Protein AF-A0AAW5N036-F1 (afdb_monomer_lite)

Organism: NCBI:txid1499973

Foldseek 3Di:
DAFDQFQADLPLQVVLPDPPDDPVSNVLSNVQHGQKDQPQQWDDPPDDTHGGDPPTDIDGRGGDDD

pLDDT: mean 87.63, std 10.33, range [52.84, 97.5]

Secondary structure (DSSP, 8-state):
------SS--HHHHHHT-TTS-HHHHHHHHTS-TTEE-TTSEEE-SS-EEE--SS---EEPPP---

Radius of gyration: 12.94 Å; chains: 1; bounding box: 35×26×26 Å

Structure (mmCIF, N/CA/C/O backbone):
data_AF-A0AAW5N036-F1
#
_entry.id   AF-A0AAW5N036-F1
#
loop_
_atom_site.group_PDB
_atom_site.id
_atom_site.type_symbol
_atom_site.label_atom_id
_atom_site.label_alt_id
_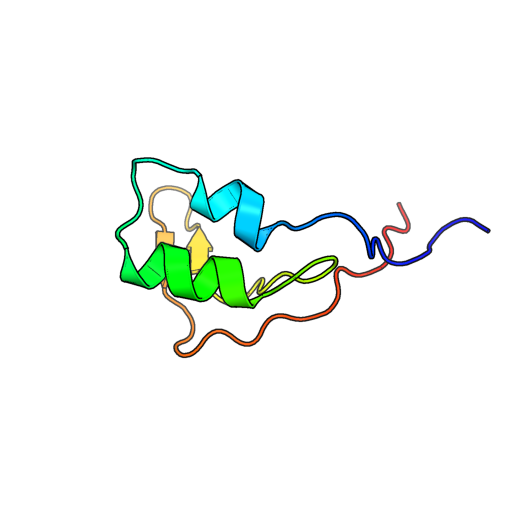atom_site.label_comp_id
_atom_site.label_asym_id
_atom_site.label_entity_id
_atom_site.label_seq_id
_atom_site.pdbx_PDB_ins_code
_atom_site.Cartn_x
_atom_site.Cartn_y
_atom_site.Cartn_z
_atom_site.occupancy
_atom_site.B_iso_or_equiv
_atom_site.auth_seq_id
_atom_site.auth_comp_id
_atom_site.auth_asym_id
_atom_site.auth_atom_id
_atom_site.pdbx_PDB_model_num
ATOM 1 N N . MET A 1 1 ? 23.130 5.208 -11.541 1.00 52.84 1 MET A N 1
ATOM 2 C CA . MET A 1 1 ? 22.209 5.993 -12.383 1.00 52.84 1 MET A CA 1
ATOM 3 C C . MET A 1 1 ? 21.129 6.475 -11.445 1.00 52.84 1 MET A C 1
ATOM 5 O O . MET A 1 1 ? 20.430 5.637 -10.894 1.00 52.84 1 MET A O 1
ATOM 9 N N . ASP A 1 2 ? 21.085 7.774 -11.175 1.00 63.84 2 ASP A N 1
ATOM 10 C CA . ASP A 1 2 ? 20.072 8.352 -10.290 1.00 63.84 2 ASP A CA 1
ATOM 11 C C . ASP A 1 2 ? 18.719 8.421 -11.013 1.00 63.84 2 ASP A C 1
ATOM 13 O O . ASP A 1 2 ? 18.668 8.619 -12.231 1.00 63.84 2 ASP A O 1
ATOM 17 N N . GLY A 1 3 ? 17.627 8.228 -10.265 1.00 69.00 3 GLY A N 1
ATOM 18 C CA . GLY A 1 3 ? 16.261 8.285 -10.796 1.00 69.00 3 GLY A CA 1
ATOM 19 C C . GLY A 1 3 ? 15.709 6.958 -11.329 1.00 69.00 3 GLY A C 1
ATOM 20 O O . GLY A 1 3 ? 14.981 6.945 -12.319 1.00 69.00 3 GLY A O 1
ATOM 21 N N . TRP A 1 4 ? 16.031 5.822 -10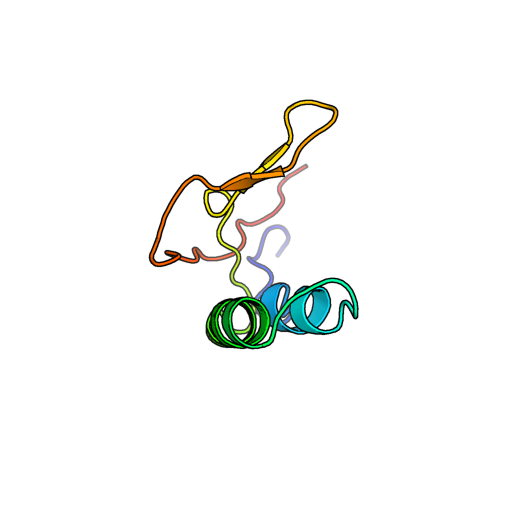.708 1.00 73.94 4 TRP A N 1
ATOM 22 C CA . TRP A 1 4 ? 15.299 4.574 -10.961 1.00 73.94 4 TRP A CA 1
ATOM 23 C C . TRP A 1 4 ? 14.066 4.470 -10.068 1.00 73.94 4 TRP A C 1
ATOM 25 O O . TRP A 1 4 ? 14.063 4.938 -8.929 1.00 73.94 4 TRP A O 1
ATOM 35 N N . ALA A 1 5 ? 13.010 3.854 -10.599 1.00 77.56 5 ALA A N 1
ATOM 36 C CA . ALA A 1 5 ? 11.834 3.526 -9.810 1.00 77.56 5 ALA A CA 1
ATOM 37 C C . ALA A 1 5 ? 12.229 2.569 -8.676 1.00 77.56 5 ALA A C 1
ATOM 39 O O . ALA A 1 5 ? 13.001 1.630 -8.885 1.00 77.56 5 ALA A O 1
ATOM 40 N N . ASN A 1 6 ? 11.689 2.801 -7.481 1.00 82.62 6 ASN A N 1
ATOM 41 C CA . ASN A 1 6 ? 11.888 1.890 -6.365 1.00 82.62 6 ASN A CA 1
ATOM 42 C C . ASN A 1 6 ? 11.043 0.634 -6.596 1.00 82.62 6 ASN A C 1
ATOM 44 O O . ASN A 1 6 ? 9.819 0.706 -6.526 1.00 82.62 6 ASN A O 1
ATOM 48 N N . ILE A 1 7 ? 11.697 -0.490 -6.885 1.00 87.62 7 ILE A N 1
ATOM 49 C CA . ILE A 1 7 ? 11.036 -1.779 -7.137 1.00 87.62 7 ILE A CA 1
ATOM 50 C C . ILE A 1 7 ? 10.933 -2.658 -5.885 1.00 87.62 7 ILE A C 1
ATOM 52 O O . ILE A 1 7 ? 10.181 -3.628 -5.890 1.00 87.62 7 ILE A O 1
ATOM 56 N N . ASP A 1 8 ? 11.646 -2.305 -4.813 1.00 91.06 8 ASP A N 1
ATOM 57 C CA . ASP A 1 8 ? 11.750 -3.130 -3.606 1.00 91.06 8 ASP A CA 1
ATOM 58 C C . ASP A 1 8 ? 10.743 -2.714 -2.530 1.00 91.06 8 ASP A C 1
ATOM 60 O O . ASP A 1 8 ? 10.201 -3.555 -1.810 1.00 91.06 8 ASP A O 1
ATOM 64 N N . LEU A 1 9 ? 10.460 -1.412 -2.409 1.00 92.12 9 LEU A N 1
ATOM 65 C CA . LEU A 1 9 ? 9.545 -0.913 -1.385 1.00 92.12 9 LEU A CA 1
ATOM 66 C C . LEU A 1 9 ? 8.125 -1.432 -1.616 1.00 92.12 9 LEU A C 1
ATOM 68 O O . LEU A 1 9 ? 7.463 -1.078 -2.588 1.00 92.12 9 LEU A O 1
ATOM 72 N N . ASN A 1 10 ? 7.624 -2.216 -0.667 1.00 95.69 10 ASN A N 1
ATOM 73 C CA . ASN A 1 10 ? 6.254 -2.708 -0.677 1.00 95.69 10 ASN A CA 1
ATOM 74 C C . ASN A 1 10 ? 5.366 -1.841 0.227 1.00 95.69 10 ASN A C 1
ATOM 76 O O . ASN A 1 10 ? 5.140 -2.158 1.395 1.00 95.69 10 ASN A O 1
ATOM 80 N N . VAL A 1 11 ? 4.879 -0.723 -0.322 1.00 94.88 11 VAL A N 1
ATOM 81 C CA . VAL A 1 11 ? 4.017 0.229 0.402 1.00 94.88 11 VAL A CA 1
ATOM 82 C C . VAL A 1 11 ? 2.751 -0.458 0.912 1.00 94.88 11 VAL A C 1
ATOM 84 O O . VAL A 1 11 ? 2.373 -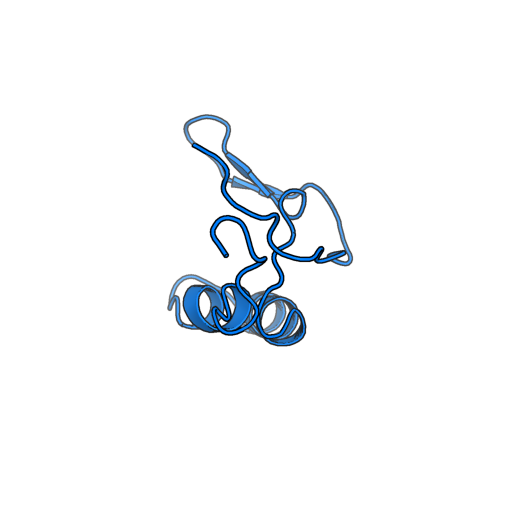0.268 2.067 1.00 94.88 11 VAL A O 1
ATOM 87 N N . GLY A 1 12 ? 2.137 -1.300 0.079 1.00 95.69 12 GLY A N 1
ATOM 88 C CA . GLY A 1 12 ? 0.926 -2.035 0.427 1.00 95.69 12 GLY A CA 1
ATOM 89 C C . GLY A 1 12 ? 1.104 -2.926 1.658 1.00 95.69 12 GLY A C 1
ATOM 90 O O . GLY A 1 12 ? 0.322 -2.834 2.605 1.00 95.69 12 GLY A O 1
ATOM 91 N N . ALA A 1 13 ? 2.183 -3.713 1.702 1.00 97.50 13 ALA A N 1
ATOM 92 C CA . ALA A 1 13 ? 2.487 -4.561 2.855 1.00 97.50 13 ALA A CA 1
ATOM 93 C C . ALA A 1 13 ? 2.751 -3.749 4.131 1.00 97.50 13 ALA A C 1
ATOM 95 O O . ALA A 1 13 ? 2.277 -4.126 5.199 1.00 97.50 13 ALA A O 1
ATOM 96 N N . ILE A 1 14 ? 3.467 -2.622 4.030 1.00 96.62 14 ILE A N 1
ATOM 97 C CA . ILE A 1 14 ? 3.760 -1.759 5.186 1.00 96.62 14 ILE A CA 1
ATOM 98 C C . ILE A 1 14 ? 2.468 -1.176 5.767 1.00 96.62 14 ILE A C 1
ATOM 100 O O . ILE A 1 14 ? 2.245 -1.263 6.974 1.00 96.62 14 ILE A O 1
ATOM 104 N N . VAL A 1 15 ? 1.594 -0.614 4.928 1.00 93.88 15 VAL A N 1
ATOM 105 C CA . VAL A 1 15 ? 0.330 -0.017 5.393 1.00 93.88 15 VAL A CA 1
ATOM 106 C C . VAL A 1 15 ? -0.614 -1.091 5.950 1.00 93.88 15 VAL A C 1
ATOM 108 O O . VAL A 1 15 ? -1.276 -0.860 6.965 1.00 93.88 15 VAL A O 1
ATOM 111 N N . ALA A 1 16 ? -0.624 -2.296 5.368 1.00 95.88 16 ALA A N 1
ATOM 112 C CA . ALA A 1 16 ? -1.436 -3.420 5.841 1.00 95.88 16 ALA A CA 1
ATOM 113 C C . ALA A 1 16 ? -1.064 -3.926 7.253 1.00 95.88 16 ALA A C 1
ATOM 115 O O . ALA A 1 16 ? -1.868 -4.624 7.879 1.00 95.88 16 ALA A O 1
ATOM 116 N N . LEU A 1 17 ? 0.102 -3.550 7.799 1.00 97.19 17 LEU A N 1
ATOM 117 C CA . LEU A 1 17 ? 0.468 -3.838 9.194 1.00 97.19 17 LEU A CA 1
ATOM 118 C C . LEU A 1 17 ? -0.327 -3.006 10.212 1.00 97.19 17 LEU A C 1
ATOM 120 O O . LEU A 1 17 ? -0.323 -3.334 11.399 1.00 97.19 17 LEU A O 1
ATOM 124 N N . SER A 1 18 ? -1.022 -1.949 9.780 1.00 94.88 18 SER A N 1
ATOM 125 C CA . SER A 1 18 ? -1.791 -1.095 10.685 1.00 94.88 18 SER A CA 1
ATOM 126 C C . SER A 1 18 ? -2.891 -1.886 11.414 1.00 94.88 18 SER A C 1
ATOM 128 O O . SER A 1 18 ? -3.704 -2.566 10.775 1.00 94.88 18 SER A O 1
ATOM 130 N N . PRO A 1 19 ? -2.992 -1.787 12.752 1.00 95.31 19 PRO A N 1
ATOM 131 C CA . PRO A 1 19 ? -4.075 -2.419 13.498 1.00 95.31 19 PRO A CA 1
ATOM 132 C C . PRO A 1 19 ? -5.429 -1.732 13.265 1.00 95.31 19 PRO A C 1
ATOM 134 O O . PRO A 1 19 ? -6.457 -2.332 13.557 1.00 95.31 19 PRO A O 1
ATOM 137 N N . ALA A 1 20 ? -5.441 -0.507 12.729 1.00 91.94 20 ALA A N 1
ATOM 138 C CA . ALA A 1 20 ? -6.656 0.276 12.503 1.00 91.94 20 ALA A CA 1
ATOM 139 C C . ALA A 1 20 ? -7.439 -0.133 11.239 1.00 91.94 20 ALA A C 1
ATOM 141 O O . ALA A 1 20 ? -8.548 0.351 11.035 1.00 91.94 20 ALA A O 1
ATOM 142 N N . LEU A 1 21 ? -6.871 -0.991 10.384 1.00 89.69 21 LEU A N 1
ATOM 143 C CA . LEU A 1 21 ? -7.493 -1.421 9.130 1.00 89.69 21 LEU A CA 1
ATOM 144 C C . LEU A 1 21 ? -8.210 -2.765 9.284 1.00 89.69 21 LEU A C 1
ATOM 146 O O . LEU A 1 21 ? -7.698 -3.685 9.934 1.00 89.69 21 LEU A O 1
ATOM 150 N N . ASP A 1 22 ? -9.359 -2.897 8.622 1.00 94.00 22 ASP A N 1
ATOM 151 C CA . ASP A 1 22 ? -10.073 -4.168 8.513 1.00 94.00 22 ASP A CA 1
ATOM 152 C C . ASP A 1 22 ? -9.349 -5.177 7.600 1.00 94.00 22 ASP A C 1
ATOM 154 O O . ASP A 1 22 ? -8.391 -4.862 6.887 1.00 94.00 22 ASP A O 1
ATOM 158 N N . ALA A 1 23 ? -9.794 -6.435 7.644 1.00 96.12 23 ALA A N 1
ATOM 159 C CA . ALA A 1 23 ? -9.163 -7.523 6.902 1.00 96.12 23 ALA A CA 1
ATOM 160 C C . ALA A 1 23 ? -9.273 -7.365 5.375 1.00 96.12 23 ALA A C 1
ATOM 162 O O . ALA A 1 23 ? -8.354 -7.769 4.662 1.00 96.12 23 ALA A O 1
ATOM 163 N N . ALA A 1 24 ? -10.364 -6.781 4.872 1.00 93.44 24 ALA A N 1
ATOM 164 C CA . ALA A 1 24 ? -10.588 -6.617 3.437 1.00 93.44 24 ALA A CA 1
ATOM 165 C C . ALA A 1 24 ? -9.639 -5.563 2.853 1.00 93.44 24 ALA A C 1
ATOM 167 O O . ALA A 1 24 ? -8.963 -5.818 1.857 1.00 93.44 24 ALA A O 1
ATOM 168 N N . THR A 1 25 ? -9.503 -4.430 3.538 1.00 91.81 25 THR A N 1
ATOM 169 C CA . THR A 1 25 ? -8.586 -3.344 3.177 1.00 91.81 25 THR A CA 1
ATOM 170 C C . THR A 1 25 ? -7.135 -3.819 3.226 1.00 91.81 25 THR A C 1
ATOM 172 O O . THR A 1 25 ? -6.349 -3.556 2.318 1.00 91.81 25 THR A O 1
ATOM 175 N N . LYS A 1 26 ? -6.772 -4.609 4.247 1.00 94.88 26 LYS A N 1
ATOM 176 C CA . LYS A 1 26 ? -5.443 -5.238 4.320 1.00 94.88 26 LYS A CA 1
ATOM 177 C C . LYS A 1 26 ? -5.177 -6.172 3.145 1.00 94.88 26 LYS A C 1
ATOM 179 O O . LYS A 1 26 ? -4.062 -6.183 2.627 1.00 94.88 26 LYS A O 1
ATOM 184 N N . ALA A 1 27 ? -6.157 -6.981 2.749 1.00 96.12 27 ALA A N 1
ATOM 185 C CA . ALA A 1 27 ? -6.012 -7.882 1.611 1.00 96.12 27 ALA A CA 1
ATOM 186 C C . ALA A 1 27 ? -5.819 -7.103 0.302 1.00 96.12 27 ALA A C 1
ATOM 188 O O . ALA A 1 27 ? -4.944 -7.460 -0.485 1.00 96.12 27 ALA A O 1
ATOM 189 N N . GLU A 1 28 ? -6.569 -6.013 0.108 1.00 94.50 28 GLU A N 1
ATOM 190 C CA . GLU A 1 28 ? -6.408 -5.137 -1.053 1.00 94.50 28 GLU A CA 1
ATOM 191 C C . GLU A 1 28 ? -5.000 -4.524 -1.110 1.00 94.50 28 GLU A C 1
ATOM 193 O O . GLU A 1 28 ? -4.315 -4.651 -2.126 1.00 94.50 28 GLU A O 1
ATOM 198 N N . PHE A 1 29 ? -4.514 -3.942 -0.008 1.00 95.19 29 PHE A N 1
ATOM 199 C CA . PHE A 1 29 ? -3.181 -3.330 0.030 1.00 95.19 29 PHE A CA 1
ATOM 200 C C . PHE A 1 29 ? -2.061 -4.352 -0.180 1.00 95.19 29 PHE A C 1
ATOM 202 O O . PHE A 1 29 ? -1.112 -4.087 -0.918 1.00 95.19 29 PHE A O 1
ATOM 209 N N . ASN A 1 30 ? -2.175 -5.553 0.394 1.00 96.62 30 ASN A N 1
ATOM 210 C CA . ASN A 1 30 ? -1.197 -6.619 0.158 1.00 96.62 30 ASN A CA 1
ATOM 211 C C . ASN A 1 30 ? -1.133 -7.063 -1.316 1.00 96.62 30 ASN A C 1
ATOM 213 O O . ASN A 1 30 ? -0.09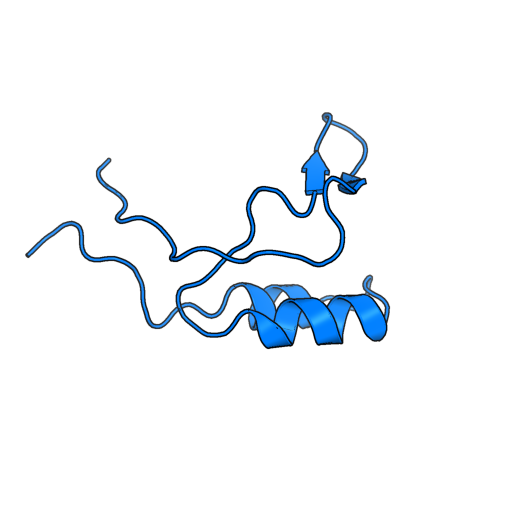2 -7.556 -1.752 1.00 96.62 30 ASN A O 1
ATOM 217 N N . ALA A 1 31 ? -2.200 -6.864 -2.096 1.00 96.00 31 ALA A N 1
ATOM 218 C CA . ALA A 1 31 ? -2.239 -7.218 -3.514 1.00 96.00 31 ALA A CA 1
ATOM 219 C C . ALA A 1 31 ? -1.501 -6.219 -4.427 1.00 96.00 31 ALA A C 1
ATOM 221 O O . ALA A 1 31 ? -1.254 -6.534 -5.592 1.00 96.00 31 ALA A O 1
ATOM 222 N N . TRP A 1 32 ? -1.113 -5.036 -3.933 1.00 95.38 32 TRP A N 1
ATOM 223 C CA . TRP A 1 32 ? -0.385 -4.048 -4.742 1.00 95.38 32 TRP A CA 1
ATOM 224 C C . TRP A 1 32 ? 1.001 -4.542 -5.169 1.00 95.38 32 TRP A C 1
ATOM 226 O O . TRP A 1 32 ? 1.402 -4.350 -6.318 1.00 95.38 32 TRP A O 1
ATOM 236 N N . GLY A 1 33 ? 1.703 -5.226 -4.266 1.00 94.81 33 GLY A N 1
ATOM 237 C CA . GLY A 1 33 ? 3.041 -5.763 -4.494 1.00 94.81 33 GLY A CA 1
ATOM 238 C C . GLY A 1 33 ? 4.175 -4.721 -4.437 1.00 94.81 33 GLY A C 1
ATOM 239 O O . GLY A 1 33 ? 3.928 -3.515 -4.344 1.00 94.81 33 GLY A O 1
ATOM 240 N N . PRO A 1 34 ? 5.441 -5.184 -4.467 1.00 95.19 34 PRO A N 1
ATOM 241 C CA . PRO A 1 34 ? 6.618 -4.319 -4.402 1.00 95.19 34 PRO A CA 1
ATOM 242 C C . PRO A 1 34 ? 6.675 -3.285 -5.530 1.00 95.19 34 PRO A C 1
ATOM 244 O O . PRO A 1 34 ? 6.306 -3.559 -6.675 1.00 95.19 34 PRO A O 1
ATOM 247 N N . GLY A 1 35 ? 7.134 -2.085 -5.185 1.00 93.50 35 GLY A N 1
ATOM 248 C CA . GLY A 1 35 ? 7.326 -0.970 -6.101 1.00 93.50 35 GLY A CA 1
ATOM 249 C C . GLY A 1 35 ? 6.048 -0.328 -6.623 1.00 93.50 35 GLY A C 1
ATOM 250 O O . GLY A 1 35 ? 6.108 0.425 -7.596 1.00 93.50 35 GLY A O 1
ATOM 251 N N . LYS A 1 36 ? 4.892 -0.611 -6.010 1.00 93.75 36 LYS A N 1
ATOM 252 C CA . LYS A 1 36 ? 3.609 -0.045 -6.426 1.00 93.75 36 LYS A CA 1
ATOM 253 C C . LYS A 1 36 ? 2.856 0.654 -5.303 1.00 93.75 36 LYS A C 1
ATOM 255 O O . LYS A 1 36 ? 2.981 0.317 -4.127 1.00 93.75 36 LYS A O 1
ATOM 260 N N . TYR A 1 37 ? 2.051 1.629 -5.706 1.00 92.94 37 TYR A N 1
ATOM 261 C CA . TYR A 1 37 ? 1.169 2.402 -4.843 1.00 92.94 37 TYR A CA 1
ATOM 262 C C . TYR A 1 37 ? -0.025 2.916 -5.652 1.00 92.94 37 TYR A C 1
ATOM 264 O O . TYR A 1 37 ? 0.131 3.276 -6.821 1.00 92.94 37 TYR A O 1
ATOM 272 N N . ASP A 1 38 ? -1.211 2.969 -5.047 1.00 93.38 38 ASP A N 1
ATOM 273 C CA . ASP A 1 38 ? -2.368 3.637 -5.643 1.00 93.38 38 ASP A CA 1
ATOM 274 C C . ASP A 1 38 ? -2.608 5.013 -4.992 1.00 93.38 38 ASP A C 1
ATOM 276 O O . ASP A 1 38 ? -3.270 5.101 -3.954 1.00 93.38 38 ASP A O 1
ATOM 280 N N . PRO A 1 39 ? -2.131 6.116 -5.601 1.00 89.62 39 PRO A N 1
ATOM 281 C CA . PRO A 1 39 ? -2.352 7.467 -5.082 1.00 89.62 39 PRO A CA 1
ATOM 282 C C . PRO A 1 39 ? -3.813 7.913 -5.148 1.00 89.62 39 PRO A C 1
ATOM 284 O O . PRO A 1 39 ? -4.151 8.970 -4.624 1.00 89.62 39 PRO A O 1
ATOM 287 N N . ARG A 1 40 ? -4.676 7.139 -5.811 1.00 89.75 40 ARG A N 1
ATOM 288 C CA . ARG A 1 40 ? -6.092 7.448 -5.987 1.00 89.75 40 ARG A CA 1
ATOM 289 C C . ARG A 1 40 ? -6.975 6.494 -5.194 1.00 89.75 40 ARG A C 1
ATOM 291 O O . ARG A 1 40 ? -8.175 6.466 -5.441 1.00 89.75 40 ARG A O 1
ATOM 298 N N . HIS A 1 41 ? -6.423 5.726 -4.257 1.00 91.06 41 HIS A N 1
ATOM 299 C CA . HIS A 1 41 ? -7.247 4.939 -3.345 1.00 91.06 41 HIS A CA 1
ATOM 300 C C . HIS A 1 41 ? -8.020 5.859 -2.390 1.00 91.06 41 HIS A C 1
ATOM 302 O O . HIS A 1 41 ? -9.221 5.692 -2.180 1.00 91.06 41 HIS A O 1
ATOM 308 N N . HIS A 1 42 ? -7.341 6.856 -1.816 1.00 87.62 42 HIS A N 1
ATOM 309 C CA . HIS A 1 42 ? -7.925 7.776 -0.849 1.00 87.62 42 HIS A CA 1
ATOM 310 C C . HIS A 1 42 ? -7.324 9.184 -0.956 1.00 87.62 42 HIS A C 1
ATOM 312 O O . HIS A 1 42 ? -6.161 9.342 -1.321 1.00 87.62 42 HIS A O 1
ATOM 318 N N . ALA A 1 43 ? -8.110 10.200 -0.610 1.00 85.69 43 ALA A N 1
ATOM 319 C CA . ALA A 1 43 ? -7.649 11.569 -0.397 1.00 85.69 43 ALA A CA 1
ATOM 320 C C . ALA A 1 43 ? -7.669 11.904 1.095 1.00 85.69 43 ALA A C 1
ATOM 322 O O . ALA A 1 43 ? -8.503 11.385 1.832 1.00 85.69 43 ALA A O 1
ATOM 323 N N . PHE A 1 44 ? -6.790 12.805 1.527 1.00 84.19 44 PHE A N 1
ATOM 324 C CA . PHE A 1 44 ? -6.859 13.416 2.849 1.00 84.19 44 PHE A CA 1
ATOM 325 C C . PHE A 1 44 ? -7.269 14.882 2.702 1.00 84.19 44 PHE A C 1
ATOM 327 O O . PHE A 1 44 ? -6.598 15.630 1.993 1.00 84.19 44 PHE A O 1
ATOM 334 N N . ASP A 1 45 ? -8.360 15.294 3.349 1.00 86.31 45 ASP A N 1
ATOM 335 C CA . ASP A 1 45 ? -8.878 16.674 3.264 1.00 86.31 45 ASP A CA 1
ATOM 336 C C . ASP A 1 45 ? -8.325 17.620 4.352 1.00 86.31 45 ASP A C 1
ATOM 338 O O . ASP A 1 45 ? -8.736 18.774 4.442 1.00 86.31 45 ASP A O 1
ATOM 342 N N . GLY A 1 46 ? -7.392 17.139 5.181 1.00 86.88 46 GLY A N 1
ATOM 343 C CA . GLY A 1 46 ? -6.899 17.837 6.375 1.00 86.88 46 GLY A CA 1
ATOM 344 C C . GLY A 1 46 ? -7.447 17.259 7.682 1.00 86.88 46 GLY A C 1
ATOM 345 O O . GLY A 1 46 ? -6.842 17.456 8.736 1.00 86.88 46 GLY A O 1
ATOM 346 N N . THR A 1 47 ? -8.542 16.499 7.617 1.00 89.31 47 THR A N 1
ATOM 347 C CA . THR A 1 47 ? -9.194 15.880 8.783 1.00 89.31 47 THR A CA 1
ATOM 348 C C . THR A 1 47 ? -9.675 14.450 8.545 1.00 89.31 47 THR A C 1
ATOM 350 O O . THR A 1 47 ? -9.624 13.636 9.465 1.00 89.31 47 THR A O 1
ATOM 353 N N . ASN A 1 48 ? -10.094 14.117 7.325 1.00 82.19 48 ASN A N 1
ATOM 354 C CA . ASN A 1 48 ? -10.696 12.836 6.972 1.00 82.19 48 ASN A CA 1
ATOM 355 C C . ASN A 1 48 ? -9.943 12.158 5.834 1.00 82.19 48 ASN A C 1
ATOM 357 O O . ASN A 1 48 ? -9.375 12.815 4.959 1.00 82.19 48 ASN A O 1
ATOM 361 N N . LEU A 1 49 ? -10.018 10.828 5.819 1.00 81.75 49 LEU A N 1
ATOM 362 C CA . LEU A 1 49 ? -9.661 10.010 4.667 1.00 81.75 49 LEU A CA 1
ATOM 363 C 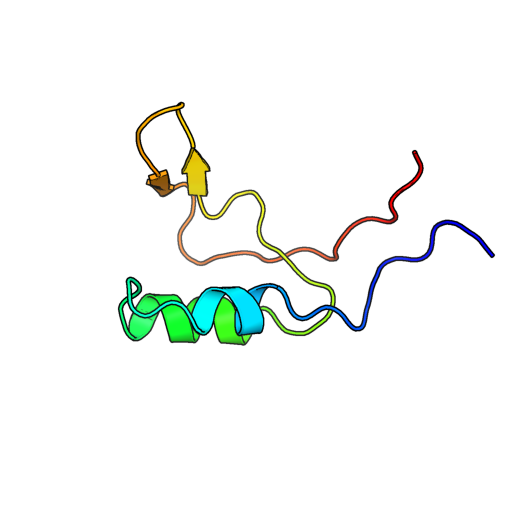C . LEU A 1 49 ? -10.921 9.753 3.832 1.00 81.75 49 LEU A C 1
ATOM 365 O O . LEU A 1 49 ? -11.860 9.105 4.290 1.00 81.75 49 LEU A O 1
ATOM 369 N N . LEU A 1 50 ? -10.939 10.265 2.607 1.00 87.12 50 LEU A N 1
ATOM 370 C CA . LEU A 1 50 ? -12.023 10.095 1.645 1.00 87.12 50 LEU A CA 1
ATOM 371 C C . LEU A 1 50 ? -11.646 8.979 0.675 1.00 87.12 50 LEU A C 1
ATOM 373 O O . LEU A 1 50 ? -10.638 9.087 -0.018 1.00 87.12 50 LEU A O 1
ATOM 377 N N . SER A 1 51 ? -12.445 7.916 0.605 1.00 87.00 51 SER A N 1
ATOM 378 C CA . SER A 1 51 ? -12.240 6.857 -0.392 1.00 87.00 51 SER A CA 1
ATOM 379 C C . SER A 1 51 ? -12.564 7.387 -1.789 1.00 87.00 51 SER A C 1
ATOM 381 O O . SER A 1 51 ? -13.605 8.016 -1.980 1.00 87.00 51 SER A O 1
ATOM 383 N N . LEU A 1 52 ? -11.673 7.157 -2.754 1.00 87.38 52 LEU A N 1
ATOM 384 C CA . LEU A 1 52 ? -11.783 7.724 -4.101 1.00 87.38 52 LEU A CA 1
ATOM 385 C C . LEU A 1 52 ? -12.135 6.684 -5.172 1.00 87.38 52 LEU A C 1
ATOM 387 O O . LEU A 1 52 ? -12.944 6.984 -6.046 1.00 87.38 52 LEU A O 1
ATOM 391 N N . ASN A 1 53 ? -11.536 5.488 -5.140 1.00 82.50 53 ASN A N 1
ATOM 392 C CA . ASN A 1 53 ? -11.736 4.462 -6.170 1.00 82.50 53 ASN A CA 1
ATOM 393 C C . ASN A 1 53 ? -11.853 3.060 -5.568 1.00 82.50 53 ASN A C 1
ATOM 395 O O . ASN A 1 53 ? -11.160 2.726 -4.610 1.00 82.50 53 ASN A O 1
ATOM 399 N N . THR A 1 54 ? -12.712 2.232 -6.167 1.00 83.56 54 THR A N 1
ATOM 400 C CA . THR A 1 54 ? -12.861 0.808 -5.837 1.00 83.56 54 THR A CA 1
ATOM 401 C C . THR A 1 54 ? -13.227 0.039 -7.119 1.00 83.56 54 THR A C 1
ATOM 403 O O . THR A 1 54 ? -14.226 0.392 -7.751 1.00 83.56 54 THR A O 1
ATOM 406 N N . PRO A 1 55 ? -12.463 -0.987 -7.543 1.00 86.56 55 PRO A N 1
ATOM 407 C CA . PRO A 1 55 ? -11.250 -1.508 -6.907 1.00 86.56 55 PRO A CA 1
ATOM 408 C C . PRO A 1 55 ? -10.042 -0.570 -7.066 1.00 86.56 55 PRO A C 1
ATOM 410 O O . PRO A 1 55 ? -10.012 0.275 -7.964 1.00 86.56 55 PRO A O 1
ATOM 413 N N . SER A 1 56 ? -9.033 -0.750 -6.213 1.00 90.69 56 SER A N 1
ATOM 414 C CA . SER A 1 56 ? -7.740 -0.073 -6.356 1.00 90.69 56 SER A CA 1
ATOM 415 C C . SER A 1 56 ? -7.014 -0.440 -7.664 1.00 90.69 56 SER A C 1
ATOM 417 O O . SER A 1 56 ? -7.080 -1.574 -8.144 1.00 90.69 56 SER A O 1
ATOM 419 N N . LEU A 1 57 ? -6.287 0.527 -8.233 1.00 92.62 57 LEU A N 1
ATOM 420 C CA . LEU A 1 57 ? -5.477 0.397 -9.448 1.00 92.62 57 LEU A CA 1
ATOM 421 C C . LEU A 1 57 ? -4.048 0.915 -9.193 1.00 92.62 57 LEU A C 1
ATOM 423 O O . LEU A 1 57 ? -3.720 2.042 -9.592 1.00 92.62 57 LEU A O 1
ATOM 427 N N . PRO A 1 58 ? -3.191 0.112 -8.533 1.00 92.38 58 PRO A N 1
ATOM 428 C CA . PRO A 1 58 ? -1.850 0.523 -8.135 1.00 92.38 58 PRO A CA 1
ATOM 429 C C . PRO A 1 58 ? -0.931 0.720 -9.343 1.00 92.38 58 PRO A C 1
ATOM 431 O O . PRO A 1 58 ? -0.859 -0.116 -10.249 1.00 92.38 58 PRO A O 1
ATOM 434 N N . ILE A 1 59 ? -0.190 1.825 -9.330 1.00 92.25 59 ILE A N 1
ATOM 435 C CA . ILE A 1 59 ? 0.802 2.177 -10.348 1.00 92.25 59 ILE A CA 1
ATOM 436 C C . ILE A 1 59 ? 2.215 1.967 -9.809 1.00 92.25 59 ILE A C 1
ATOM 438 O O . ILE A 1 59 ? 2.415 1.856 -8.602 1.00 92.25 59 ILE A O 1
ATOM 442 N N . VAL A 1 60 ? 3.202 1.923 -10.703 1.00 91.75 60 VAL A N 1
ATOM 443 C CA . VAL A 1 60 ? 4.615 1.892 -10.307 1.00 91.75 60 VAL A CA 1
ATOM 444 C C . VAL A 1 60 ? 4.963 3.192 -9.588 1.00 91.75 60 VAL A C 1
ATOM 446 O O . VAL A 1 60 ? 4.599 4.273 -10.058 1.00 91.75 60 VAL A O 1
ATOM 449 N N . LEU A 1 61 ? 5.667 3.083 -8.460 1.00 87.69 61 LEU A N 1
ATOM 450 C CA . LEU A 1 61 ? 6.221 4.234 -7.763 1.00 87.69 61 LEU A CA 1
ATOM 451 C C . LEU A 1 61 ? 7.148 4.987 -8.723 1.00 87.69 61 LEU A C 1
ATOM 453 O O . LEU A 1 61 ? 8.135 4.410 -9.191 1.00 87.69 61 LEU A O 1
ATOM 457 N N . PRO A 1 62 ? 6.832 6.249 -9.056 1.00 76.38 62 PRO A N 1
ATOM 458 C CA . PRO A 1 62 ? 7.622 6.986 -10.019 1.00 76.38 62 PRO A CA 1
ATOM 459 C C . PRO A 1 62 ? 9.042 7.194 -9.480 1.00 76.38 62 PRO A C 1
ATOM 461 O O . PRO A 1 62 ? 9.239 7.292 -8.263 1.00 76.38 62 PRO A O 1
ATOM 464 N N . PRO A 1 63 ? 10.039 7.297 -10.370 1.00 77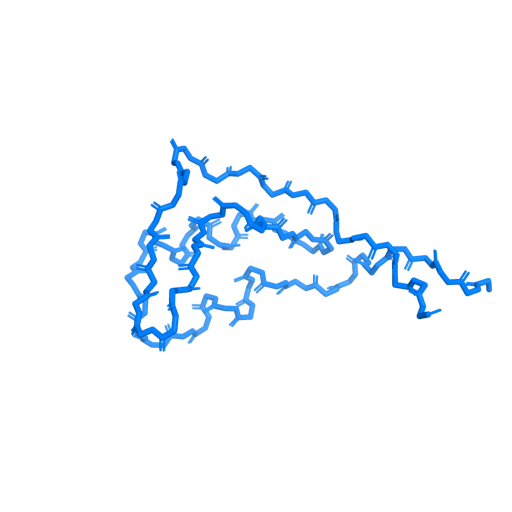.69 63 PRO A N 1
ATOM 465 C CA . PRO A 1 63 ? 11.339 7.805 -9.985 1.00 77.69 63 PRO A CA 1
ATOM 466 C C . PRO A 1 63 ? 11.212 9.154 -9.282 1.00 77.69 63 PRO A C 1
ATOM 468 O O . PRO A 1 63 ? 10.522 10.051 -9.767 1.00 77.69 63 PRO A O 1
ATOM 471 N N . ILE A 1 64 ? 11.904 9.308 -8.160 1.00 62.06 64 ILE A N 1
ATOM 472 C CA . ILE A 1 64 ? 12.028 10.593 -7.477 1.00 62.06 64 ILE A CA 1
ATOM 473 C C . ILE A 1 64 ? 13.220 11.326 -8.091 1.00 62.06 64 ILE A C 1
ATOM 475 O O . ILE A 1 64 ? 14.370 11.046 -7.759 1.00 62.06 64 ILE A O 1
ATOM 479 N N . TYR A 1 65 ? 12.937 12.238 -9.019 1.00 60.84 65 TYR A N 1
ATOM 480 C CA . TYR A 1 65 ? 13.819 13.372 -9.279 1.00 60.84 65 TYR A CA 1
ATOM 481 C C . TYR A 1 65 ? 13.395 14.480 -8.311 1.00 60.84 65 TYR A C 1
ATOM 483 O O . TYR A 1 65 ? 12.216 14.834 -8.270 1.00 60.84 65 TYR A O 1
ATOM 491 N N . GLY A 1 66 ? 14.333 14.928 -7.476 1.00 53.06 66 GLY A N 1
ATOM 492 C CA . GLY A 1 66 ? 14.157 16.085 -6.595 1.00 53.06 66 GLY A CA 1
ATOM 493 C C . GLY A 1 66 ? 14.357 17.394 -7.338 1.00 53.06 66 GLY A C 1
ATOM 494 O O . GLY A 1 66 ? 15.153 17.395 -8.305 1.00 53.06 66 GLY A O 1
#

Sequence (66 aa):
MDGWANIDLNVGAIVALSPALDAATKAEFNAWGPGKYDPRHHAFDGTNLLSLNTPSLPIVLPPIYG